Protein AF-A0A9D1A4E7-F1 (afdb_monomer)

Radius of gyration: 14.56 Å; Cα contacts (8 Å, |Δi|>4): 210; chains: 1; bounding box: 35×34×33 Å

InterPro domains:
  IPR016667 Capsular polysaccharide synthesis, CpsB/CapC [PF19567] (1-136)
  IPR016667 Capsular polysaccharide synthesis, CpsB/CapC [PTHR39181] (1-139)

Structure (mmCIF, N/CA/C/O backbone):
data_AF-A0A9D1A4E7-F1
#
_entry.id   AF-A0A9D1A4E7-F1
#
loop_
_atom_site.group_PDB
_atom_site.id
_atom_site.type_symbol
_atom_site.label_atom_id
_atom_site.label_alt_id
_atom_site.label_comp_id
_atom_site.label_asym_id
_atom_site.label_entity_id
_atom_site.label_seq_id
_atom_site.pdbx_PDB_ins_code
_atom_site.Cartn_x
_atom_site.Cartn_y
_atom_site.Cartn_z
_atom_site.occupancy
_atom_site.B_iso_or_equiv
_atom_site.auth_seq_id
_atom_site.auth_comp_id
_atom_site.auth_asym_id
_atom_site.auth_atom_id
_atom_site.pdbx_PDB_model_num
ATOM 1 N N . THR A 1 1 ? -13.934 -7.457 6.529 1.00 87.75 1 THR A N 1
ATOM 2 C CA . THR A 1 1 ? -12.721 -7.412 7.361 1.00 87.75 1 THR A CA 1
ATOM 3 C C . THR A 1 1 ? -11.788 -8.524 6.927 1.00 87.75 1 THR A C 1
ATOM 5 O O . THR A 1 1 ? -12.239 -9.437 6.238 1.00 87.75 1 THR A O 1
ATOM 8 N N . LEU A 1 2 ? -10.498 -8.422 7.231 1.00 92.44 2 LEU A N 1
ATOM 9 C CA . LEU A 1 2 ? -9.505 -9.466 6.969 1.00 92.44 2 LEU A CA 1
ATOM 10 C C . LEU A 1 2 ? -9.430 -10.381 8.192 1.00 92.44 2 LEU A C 1
ATOM 12 O O . LEU A 1 2 ? -9.320 -9.867 9.287 1.00 92.44 2 LEU A O 1
ATOM 16 N N . ALA A 1 3 ? -9.521 -11.703 8.023 1.00 94.31 3 ALA A N 1
ATOM 17 C CA . ALA A 1 3 ? -9.368 -12.667 9.126 1.00 94.31 3 ALA A CA 1
ATOM 18 C C . ALA A 1 3 ? -10.192 -12.346 10.400 1.00 94.31 3 ALA A C 1
ATOM 20 O O . ALA A 1 3 ? -9.717 -12.542 11.506 1.00 94.31 3 ALA A O 1
ATOM 21 N N . GLU A 1 4 ? -11.419 -11.834 10.238 1.00 93.88 4 GLU A N 1
ATOM 22 C CA . GLU A 1 4 ? -12.302 -11.424 11.350 1.00 93.88 4 GLU A CA 1
ATOM 23 C C . GLU A 1 4 ? -11.770 -10.280 12.245 1.00 93.88 4 GLU A C 1
ATOM 25 O O . GLU A 1 4 ? -12.419 -9.943 13.230 1.00 93.88 4 GLU A O 1
ATOM 30 N N . SER A 1 5 ? -10.684 -9.602 11.856 1.00 96.75 5 SER A N 1
ATOM 31 C CA . SER A 1 5 ? -10.092 -8.479 12.596 1.00 96.75 5 SER A CA 1
ATOM 32 C C . SER A 1 5 ? -10.719 -7.117 12.264 1.00 96.75 5 SER A C 1
ATOM 34 O O . SER A 1 5 ? -11.615 -6.988 11.422 1.00 96.75 5 SER A O 1
ATOM 36 N N . SER A 1 6 ? -10.241 -6.055 12.908 1.00 96.62 6 SER A N 1
ATOM 37 C CA . SER A 1 6 ? -10.628 -4.664 12.656 1.00 96.62 6 SER A CA 1
ATOM 38 C C 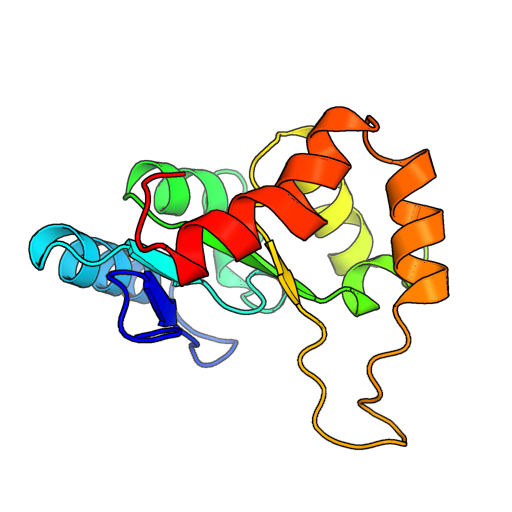. SER A 1 6 ? -10.066 -4.093 11.340 1.00 96.62 6 SER A C 1
ATOM 40 O O . SER A 1 6 ? -10.447 -2.997 10.913 1.00 96.62 6 SER A O 1
ATOM 42 N N . TYR A 1 7 ? -9.224 -4.845 10.628 1.00 98.31 7 TYR A N 1
ATOM 43 C CA . TYR A 1 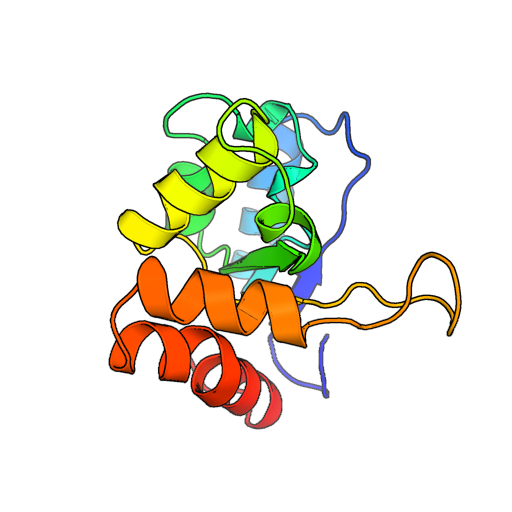7 ? -8.639 -4.435 9.355 1.00 98.31 7 TYR A CA 1
ATOM 44 C C . TYR A 1 7 ? -9.611 -4.636 8.187 1.00 98.31 7 TYR A C 1
ATOM 46 O O . TYR A 1 7 ? -10.218 -5.699 8.006 1.00 98.31 7 TYR A O 1
ATOM 54 N N . VAL A 1 8 ? -9.745 -3.624 7.326 1.00 97.75 8 VAL A N 1
ATOM 55 C CA . VAL A 1 8 ? -10.630 -3.669 6.151 1.00 97.75 8 VAL A CA 1
ATOM 56 C C . VAL A 1 8 ? -9.852 -3.357 4.879 1.00 97.75 8 VAL A C 1
ATOM 58 O O . VAL A 1 8 ? -9.532 -2.200 4.605 1.00 97.75 8 VAL A O 1
ATOM 61 N N . LEU A 1 9 ? -9.607 -4.385 4.060 1.00 97.50 9 LEU A N 1
ATOM 62 C CA . LEU A 1 9 ? -9.066 -4.199 2.714 1.00 97.50 9 LEU A CA 1
ATOM 63 C C . LEU A 1 9 ? -10.076 -3.432 1.855 1.00 97.50 9 LEU A C 1
ATOM 65 O O . LEU A 1 9 ? -11.190 -3.897 1.616 1.00 97.50 9 LEU A O 1
ATOM 69 N N . THR A 1 10 ? -9.679 -2.239 1.430 1.00 97.19 10 THR A N 1
ATOM 70 C CA . THR A 1 10 ? -10.533 -1.269 0.751 1.00 97.19 10 THR A CA 1
ATOM 71 C C . THR A 1 10 ? -9.969 -0.980 -0.631 1.00 97.19 10 THR A C 1
ATOM 73 O O . THR A 1 10 ? -8.886 -0.409 -0.770 1.00 97.19 10 THR A O 1
ATOM 76 N N . GLU A 1 11 ? -10.726 -1.360 -1.655 1.00 95.75 11 GLU A N 1
ATOM 77 C CA . GLU A 1 11 ? -10.411 -1.106 -3.058 1.00 95.75 11 GLU A CA 1
ATOM 78 C C . GLU A 1 11 ? -11.361 -0.054 -3.641 1.00 95.75 11 GLU A C 1
ATOM 80 O O . GLU A 1 11 ? -12.550 -0.007 -3.313 1.00 95.75 11 GLU A O 1
ATOM 85 N N . PHE A 1 12 ? -10.837 0.785 -4.533 1.00 95.06 12 PHE A N 1
ATOM 86 C CA . PHE A 1 12 ? -11.616 1.755 -5.293 1.00 95.06 12 PHE A CA 1
ATOM 87 C C . PHE A 1 12 ? -11.441 1.537 -6.793 1.00 95.06 12 PHE A C 1
ATOM 89 O O . PHE A 1 12 ? -10.486 0.917 -7.256 1.00 95.06 12 PHE A O 1
ATOM 96 N N . TYR A 1 13 ? -12.325 2.143 -7.583 1.00 93.19 13 TYR A N 1
ATOM 97 C CA . TYR A 1 13 ? -12.050 2.320 -9.003 1.00 93.19 13 TYR A CA 1
ATOM 98 C C . TYR A 1 13 ? -10.795 3.190 -9.204 1.00 93.19 13 TYR A C 1
ATOM 100 O O . TYR A 1 13 ? -10.583 4.163 -8.485 1.00 93.19 13 TYR A O 1
ATOM 108 N N . THR A 1 14 ? -9.976 2.888 -10.214 1.00 91.69 14 THR A N 1
ATOM 109 C CA . THR A 1 14 ? -8.664 3.535 -10.431 1.00 91.69 14 THR A CA 1
ATOM 110 C C . THR A 1 14 ? -8.731 5.057 -10.610 1.00 91.69 14 THR A C 1
ATOM 112 O O . THR A 1 14 ? -7.783 5.764 -10.265 1.00 91.69 14 THR A O 1
ATOM 115 N N . GLY A 1 15 ? -9.854 5.568 -11.124 1.00 93.00 15 GLY A N 1
ATOM 116 C CA . GLY A 1 15 ? -10.137 6.996 -11.296 1.00 93.00 15 GLY A CA 1
ATOM 117 C C . GLY A 1 15 ? -10.828 7.677 -10.109 1.00 93.00 15 GLY A C 1
ATOM 118 O O . GLY A 1 15 ? -11.369 8.765 -10.290 1.00 93.00 15 GLY A O 1
ATOM 119 N N . VAL A 1 16 ? -10.867 7.048 -8.930 1.00 96.94 16 VAL A N 1
ATOM 120 C CA . VAL A 1 16 ? -11.471 7.620 -7.715 1.00 96.94 16 VAL A CA 1
ATOM 121 C C . VAL A 1 16 ? -10.861 8.979 -7.364 1.00 96.94 16 VAL A C 1
ATOM 123 O O . VAL A 1 16 ? -9.649 9.196 -7.482 1.00 96.94 16 VAL A O 1
ATOM 126 N N . SER A 1 17 ? -11.694 9.915 -6.910 1.00 97.62 17 SER A N 1
ATOM 127 C CA . SER A 1 17 ? -11.191 11.207 -6.451 1.00 97.62 17 SER A CA 1
ATOM 128 C C . SER A 1 17 ? -10.532 11.089 -5.075 1.00 97.62 17 SER A C 1
ATOM 130 O O . SER A 1 17 ? -10.958 10.312 -4.223 1.00 97.62 17 SER A O 1
ATOM 132 N N . PHE A 1 18 ? -9.527 11.928 -4.810 1.00 98.00 18 PHE A N 1
ATOM 133 C CA . PHE A 1 18 ? -8.862 11.953 -3.502 1.00 98.00 18 PHE A CA 1
ATOM 134 C C . PHE A 1 18 ? -9.855 12.157 -2.343 1.00 98.00 18 PHE A C 1
ATOM 136 O O . PHE A 1 18 ? -9.796 11.465 -1.331 1.00 98.00 18 PHE A O 1
ATOM 143 N N . LYS A 1 19 ? -10.829 13.056 -2.531 1.00 97.94 19 LYS A N 1
ATOM 144 C CA . LYS A 1 19 ? -11.875 13.361 -1.544 1.00 97.94 19 LYS A CA 1
ATOM 145 C C . LYS A 1 19 ? -12.738 12.143 -1.204 1.00 97.94 19 LYS A C 1
ATOM 147 O O . LYS A 1 19 ? -13.242 12.029 -0.089 1.00 97.94 19 LYS A O 1
ATOM 152 N N . GLU A 1 20 ? -12.954 11.244 -2.159 1.00 97.88 20 GLU A N 1
ATOM 153 C CA . GLU A 1 20 ? -13.693 10.008 -1.911 1.00 97.88 20 GLU A CA 1
ATOM 154 C C . GLU A 1 20 ? -12.877 9.017 -1.089 1.00 97.88 20 GLU A C 1
ATOM 156 O O . GLU A 1 20 ? -13.432 8.462 -0.138 1.00 97.88 20 GLU A O 1
ATOM 161 N N . CYS A 1 21 ? -11.582 8.865 -1.388 1.00 97.88 21 CYS A N 1
ATOM 162 C CA . CYS A 1 21 ? -10.662 8.066 -0.577 1.00 97.88 21 CYS A CA 1
ATOM 163 C C . CYS A 1 21 ? -10.601 8.593 0.860 1.00 97.88 21 CYS A C 1
ATOM 165 O O . CYS A 1 21 ? -10.854 7.849 1.803 1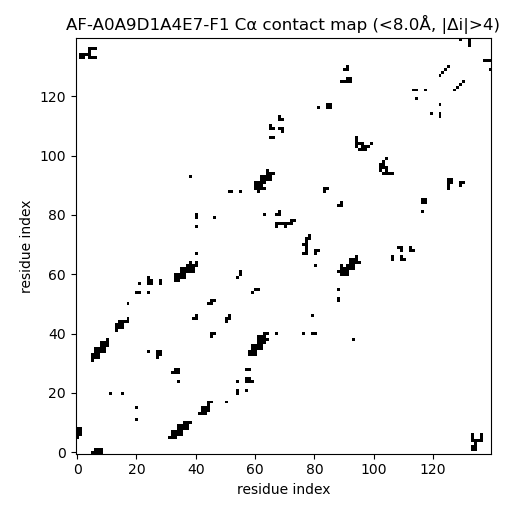.00 97.88 21 CYS A O 1
ATOM 167 N N . GLU A 1 22 ? -10.361 9.894 1.031 1.00 98.19 22 GLU A N 1
ATOM 168 C CA . GLU A 1 22 ? -10.292 10.549 2.342 1.00 98.19 22 GLU A CA 1
ATOM 169 C C . GLU A 1 22 ? -11.595 10.357 3.136 1.00 98.19 22 GLU A C 1
ATOM 171 O O . GLU A 1 22 ? -11.587 9.994 4.315 1.00 98.19 22 GLU A O 1
ATOM 176 N N . ARG A 1 23 ? -12.750 10.542 2.485 1.00 98.19 23 ARG A N 1
ATOM 177 C CA . ARG A 1 23 ? -14.058 10.325 3.114 1.00 98.19 23 ARG A CA 1
ATOM 178 C C . ARG A 1 23 ? -14.254 8.871 3.539 1.00 98.19 23 ARG A C 1
ATOM 180 O O . ARG A 1 23 ? -14.872 8.639 4.576 1.00 98.19 23 ARG A O 1
ATOM 187 N N . ALA A 1 24 ? -13.801 7.910 2.738 1.00 97.88 24 ALA A N 1
ATOM 188 C CA . ALA A 1 24 ? -13.886 6.495 3.079 1.00 97.88 24 ALA A CA 1
ATOM 189 C C . ALA A 1 24 ? -13.007 6.169 4.292 1.00 97.88 24 ALA A C 1
ATOM 191 O O . ALA A 1 24 ? -13.519 5.606 5.257 1.00 97.88 24 ALA A O 1
ATOM 192 N N . VAL A 1 25 ? -11.748 6.621 4.291 1.00 98.31 25 VAL A N 1
ATOM 193 C CA . VAL A 1 25 ? -10.820 6.469 5.424 1.00 98.31 25 VAL A CA 1
ATOM 194 C C . VAL A 1 25 ? -11.446 7.016 6.704 1.00 98.31 25 VAL A C 1
ATOM 196 O O . VAL A 1 25 ? -11.621 6.277 7.667 1.00 98.31 25 VAL A O 1
ATOM 199 N N . ARG A 1 26 ? -11.935 8.263 6.685 1.00 98.12 26 ARG A N 1
ATOM 200 C CA . ARG A 1 26 ? -12.596 8.877 7.850 1.00 98.12 26 ARG A CA 1
ATOM 201 C C . ARG A 1 26 ? -13.785 8.072 8.373 1.00 98.12 26 ARG A C 1
ATOM 203 O O . ARG A 1 26 ? -13.994 8.027 9.582 1.00 98.12 26 ARG A O 1
ATOM 210 N N . LYS A 1 27 ? -14.585 7.470 7.487 1.00 98.19 27 LYS A N 1
ATOM 211 C CA . LYS A 1 27 ? -15.737 6.646 7.884 1.00 98.19 27 LYS A CA 1
ATOM 212 C C . LYS A 1 27 ? -15.300 5.352 8.565 1.00 98.19 27 LYS A C 1
ATOM 214 O O . LYS A 1 27 ? -15.887 5.009 9.586 1.00 98.19 27 LYS A O 1
ATOM 219 N N . PHE A 1 28 ? -14.294 4.666 8.024 1.00 97.75 28 PHE A N 1
ATOM 220 C CA . PHE A 1 28 ? -13.761 3.446 8.631 1.00 97.75 28 PHE A CA 1
ATOM 221 C C . PHE A 1 28 ? -13.143 3.733 9.997 1.00 97.75 28 PHE A C 1
ATOM 223 O O . PHE A 1 28 ? -13.563 3.126 10.981 1.00 97.75 28 PHE A O 1
ATOM 230 N N . THR A 1 29 ? -12.267 4.735 10.086 1.00 97.19 29 THR A N 1
ATOM 231 C CA . THR A 1 29 ? -11.617 5.114 11.347 1.00 97.19 29 THR A CA 1
ATOM 232 C C . THR A 1 29 ? -12.642 5.531 12.412 1.00 97.19 29 THR A C 1
ATOM 234 O O . THR A 1 29 ? -12.556 5.107 13.563 1.00 97.19 29 THR A O 1
ATOM 237 N N . ALA A 1 30 ? -13.678 6.301 12.043 1.00 97.69 30 ALA A N 1
ATOM 238 C CA . ALA A 1 30 ? -14.758 6.680 12.965 1.00 97.69 30 ALA A CA 1
ATOM 239 C C . ALA A 1 30 ? -15.579 5.478 13.465 1.00 97.69 30 ALA A C 1
ATOM 241 O O . ALA A 1 30 ? -16.100 5.508 14.578 1.00 97.69 30 ALA A O 1
ATOM 242 N N . ALA A 1 31 ? -15.673 4.421 12.658 1.00 97.38 31 ALA A N 1
ATOM 243 C CA . ALA A 1 31 ? -16.314 3.160 13.011 1.00 97.38 31 ALA A CA 1
ATOM 244 C C . ALA A 1 31 ? -15.369 2.169 13.721 1.00 97.38 31 ALA A C 1
ATOM 246 O O . ALA A 1 31 ? -15.761 1.026 13.924 1.00 97.38 31 ALA A O 1
ATOM 247 N N . ARG A 1 32 ? -14.160 2.604 14.123 1.00 96.00 32 ARG A N 1
ATOM 248 C CA . ARG A 1 32 ? -13.121 1.779 14.772 1.00 96.00 32 ARG A CA 1
ATOM 249 C C . ARG A 1 32 ? -12.569 0.647 13.896 1.00 96.00 32 ARG A C 1
ATOM 251 O O . ARG A 1 32 ? -12.047 -0.326 14.421 1.00 96.00 32 ARG A O 1
ATOM 258 N N . TYR A 1 33 ? -12.648 0.799 12.576 1.00 97.62 33 TYR A N 1
ATOM 259 C CA . TYR A 1 33 ? -11.942 -0.061 11.627 1.00 97.62 33 TYR A CA 1
ATOM 260 C C . TYR A 1 33 ? -10.639 0.592 11.166 1.00 97.62 33 TYR A C 1
ATOM 262 O O . TYR A 1 33 ? -10.553 1.819 11.075 1.00 97.62 33 TYR A O 1
ATOM 270 N N . GLN A 1 34 ? -9.666 -0.236 10.795 1.00 97.69 34 GLN A N 1
ATOM 271 C CA . GLN A 1 34 ? -8.401 0.179 10.196 1.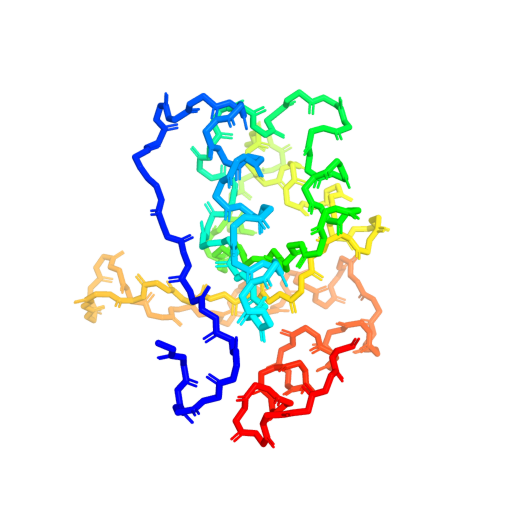00 97.69 34 GLN A CA 1
ATOM 272 C C . GLN A 1 34 ? -8.443 -0.070 8.677 1.00 97.69 34 GLN A C 1
ATOM 274 O O . GLN A 1 34 ? -8.370 -1.218 8.222 1.00 97.69 34 GLN A O 1
ATOM 279 N N . PRO A 1 35 ? -8.634 0.976 7.851 1.00 98.12 35 PRO A N 1
ATOM 280 C CA . PRO A 1 35 ? -8.724 0.809 6.408 1.00 98.12 35 PRO A CA 1
ATOM 281 C C . PRO A 1 35 ? -7.345 0.530 5.799 1.00 98.12 35 PRO A C 1
ATOM 283 O O . PRO A 1 35 ? -6.434 1.348 5.900 1.00 98.12 35 PRO A O 1
ATOM 286 N N . VAL A 1 36 ? -7.221 -0.595 5.093 1.00 98.50 36 VAL A N 1
ATOM 287 C CA . VAL A 1 36 ? -6.048 -0.937 4.279 1.00 98.50 36 VAL A CA 1
ATOM 288 C C . VAL A 1 36 ? -6.357 -0.597 2.826 1.00 98.50 36 VAL A C 1
ATOM 290 O O . VAL A 1 36 ? -7.177 -1.260 2.191 1.00 98.50 36 VAL A O 1
ATOM 293 N N . ILE A 1 37 ? -5.725 0.441 2.285 1.00 98.31 37 ILE A N 1
ATOM 294 C CA . ILE A 1 37 ? -5.923 0.866 0.898 1.00 98.31 37 ILE A CA 1
ATOM 295 C C . ILE A 1 37 ? -5.205 -0.117 -0.024 1.00 98.31 37 ILE A C 1
ATOM 297 O O . ILE A 1 37 ? -3.974 -0.140 -0.082 1.00 98.31 37 ILE A O 1
ATOM 301 N N . ALA A 1 38 ? -5.989 -0.930 -0.731 1.00 97.81 38 ALA A N 1
ATOM 302 C CA . ALA A 1 38 ? -5.484 -1.959 -1.627 1.00 97.81 38 ALA A CA 1
ATOM 303 C C . ALA A 1 38 ? -4.800 -1.335 -2.844 1.00 97.81 38 ALA A C 1
ATOM 305 O O . ALA A 1 38 ? -5.329 -0.372 -3.417 1.00 97.81 38 ALA A O 1
ATOM 306 N N . HIS A 1 39 ? -3.649 -1.904 -3.221 1.00 96.00 39 HIS A N 1
ATOM 307 C CA . HIS A 1 39 ? -2.813 -1.535 -4.369 1.00 96.00 39 HIS A CA 1
ATOM 308 C C . HIS A 1 39 ? -2.845 -0.029 -4.669 1.00 96.00 39 HIS A C 1
ATOM 310 O O . HIS A 1 39 ? -3.238 0.421 -5.756 1.00 96.00 39 HIS A O 1
ATOM 316 N N . ALA A 1 40 ? -2.481 0.760 -3.653 1.00 97.44 40 ALA A N 1
ATOM 317 C CA . ALA A 1 40 ? -2.583 2.216 -3.663 1.00 97.44 40 ALA A CA 1
ATOM 318 C C . ALA A 1 40 ? -1.828 2.854 -4.839 1.00 97.44 40 ALA A C 1
ATOM 320 O O . ALA A 1 40 ? -2.199 3.919 -5.336 1.00 97.44 40 ALA A O 1
ATOM 321 N N . GLU A 1 41 ? -0.805 2.168 -5.351 1.00 96.44 41 GLU A N 1
ATOM 322 C CA . GLU A 1 41 ? -0.034 2.594 -6.503 1.00 96.44 41 GLU A CA 1
ATOM 323 C C . GLU A 1 41 ? -0.848 2.671 -7.803 1.00 96.44 41 GLU A C 1
ATOM 325 O O . GLU A 1 41 ? -0.340 3.216 -8.782 1.00 96.44 41 GLU A O 1
ATOM 330 N N . ARG A 1 42 ? -2.078 2.143 -7.851 1.00 96.00 42 ARG A N 1
ATOM 331 C CA . ARG A 1 42 ? -2.963 2.231 -9.024 1.00 96.00 42 ARG A CA 1
ATOM 332 C C . ARG A 1 42 ? -3.787 3.522 -9.075 1.00 96.00 42 ARG A C 1
ATOM 334 O O . ARG A 1 42 ? -4.327 3.840 -10.135 1.00 96.00 42 ARG A O 1
ATOM 341 N N . TYR A 1 43 ? -3.884 4.277 -7.980 1.00 97.00 43 TYR A N 1
ATOM 342 C CA . TYR A 1 43 ? -4.753 5.454 -7.909 1.00 97.00 43 TYR A CA 1
ATOM 343 C C . TYR A 1 43 ? -4.018 6.723 -8.342 1.00 97.00 43 TYR A C 1
ATOM 345 O O . TYR A 1 43 ? -3.091 7.198 -7.684 1.00 97.00 43 TYR A O 1
ATOM 353 N N . SER A 1 44 ? -4.465 7.320 -9.448 1.00 95.00 44 SER A N 1
ATOM 354 C CA . SER A 1 44 ? -3.863 8.547 -9.988 1.00 95.00 44 SER A CA 1
ATOM 355 C C . SER A 1 44 ? -3.951 9.721 -9.008 1.00 95.00 44 SER A C 1
ATOM 357 O O . SER A 1 44 ? -3.035 10.540 -8.943 1.00 95.00 44 SER A O 1
ATOM 359 N N . CYS A 1 45 ? -5.004 9.77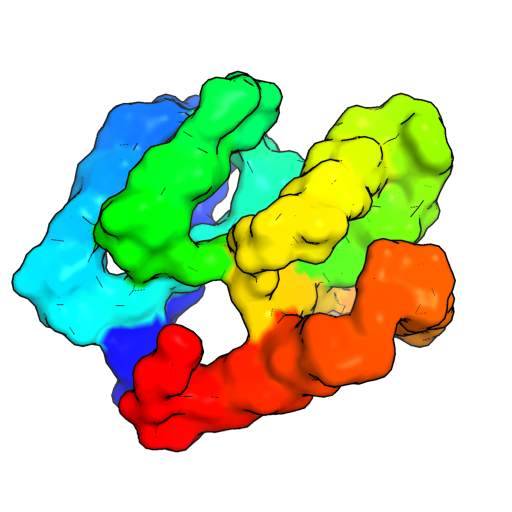1 -8.189 1.00 96.56 45 CYS A N 1
ATOM 360 C CA . CYS A 1 45 ? -5.196 10.805 -7.177 1.00 96.56 45 CYS A CA 1
ATOM 361 C C . CYS A 1 45 ? -4.123 10.790 -6.070 1.00 96.56 45 CYS A C 1
ATOM 363 O O . CYS A 1 45 ? -3.859 11.837 -5.481 1.00 96.56 45 CYS A O 1
ATOM 365 N N . LEU A 1 46 ? -3.452 9.651 -5.847 1.00 97.19 46 LEU A N 1
ATOM 366 C CA . LEU A 1 46 ? -2.363 9.498 -4.872 1.00 97.19 46 LEU A CA 1
ATOM 367 C C . LEU A 1 46 ? -0.977 9.809 -5.453 1.00 97.19 46 LEU A C 1
ATOM 369 O O . LEU A 1 46 ? 0.017 9.816 -4.733 1.00 97.19 46 LEU A O 1
ATOM 373 N N . ARG A 1 47 ? -0.883 10.101 -6.757 1.00 95.50 47 ARG A N 1
ATOM 374 C CA . ARG A 1 47 ? 0.376 10.528 -7.393 1.00 95.50 47 ARG A CA 1
ATOM 375 C C . ARG A 1 47 ? 0.743 11.977 -7.068 1.00 95.50 47 ARG A C 1
ATOM 377 O O . ARG A 1 47 ? 1.880 12.381 -7.306 1.00 95.50 47 ARG A O 1
ATOM 384 N N . ARG A 1 48 ? -0.197 12.772 -6.545 1.00 94.88 48 ARG A N 1
ATOM 385 C CA . ARG A 1 48 ? 0.086 14.118 -6.035 1.00 94.88 48 ARG A CA 1
ATOM 386 C C . ARG A 1 48 ? 0.936 14.005 -4.768 1.00 94.88 48 ARG A C 1
ATOM 388 O O . ARG A 1 48 ? 0.591 13.259 -3.860 1.00 94.88 48 ARG A O 1
ATOM 395 N N . LYS A 1 49 ? 1.997 14.811 -4.676 1.00 94.50 49 LYS A N 1
ATOM 396 C CA . LYS A 1 49 ? 2.834 14.916 -3.471 1.00 94.50 49 LYS A CA 1
ATOM 397 C C . LYS A 1 49 ? 1.979 15.201 -2.223 1.00 94.50 49 LYS A C 1
ATOM 399 O O . LYS A 1 49 ? 1.150 16.116 -2.262 1.00 94.50 49 LYS A O 1
ATOM 404 N N . GLY A 1 50 ? 2.197 14.443 -1.148 1.00 96.75 50 GLY A N 1
ATOM 405 C CA . GLY A 1 50 ? 1.483 14.580 0.124 1.00 96.75 50 GLY A CA 1
ATOM 406 C C . GLY A 1 50 ? 0.140 13.847 0.192 1.00 96.75 50 GLY A C 1
ATOM 407 O O . GLY A 1 50 ? -0.405 13.696 1.277 1.00 96.75 50 GLY A O 1
ATOM 408 N N . ALA A 1 51 ? -0.421 13.392 -0.935 1.00 97.50 51 ALA A N 1
ATOM 409 C CA . ALA A 1 51 ? -1.750 12.783 -0.932 1.00 97.50 51 ALA A CA 1
ATOM 410 C C . ALA A 1 51 ? -1.778 11.435 -0.195 1.00 97.50 51 ALA A C 1
ATOM 412 O O . ALA A 1 51 ? -2.751 11.138 0.491 1.00 97.50 51 ALA A O 1
ATOM 413 N N . LEU A 1 52 ? -0.732 10.615 -0.323 1.00 98.00 52 LEU A N 1
ATOM 414 C CA . LEU A 1 52 ? -0.669 9.337 0.387 1.00 98.00 52 LEU A CA 1
ATOM 415 C C . LEU A 1 52 ? -0.544 9.569 1.899 1.00 98.00 52 LEU A C 1
ATOM 417 O O . LEU A 1 52 ? -1.266 8.964 2.683 1.00 98.00 52 LEU A O 1
ATOM 421 N N . GLU A 1 53 ? 0.319 10.502 2.282 1.00 98.38 53 GLU A N 1
ATOM 422 C CA . GLU A 1 53 ? 0.598 10.906 3.657 1.00 98.38 53 GLU A CA 1
ATOM 423 C C . GLU A 1 53 ? -0.645 11.496 4.332 1.00 98.38 53 GLU A C 1
ATOM 425 O O . GLU A 1 53 ? -0.921 11.193 5.487 1.00 98.38 53 GLU A O 1
ATOM 430 N N . GLU A 1 54 ? -1.453 12.271 3.603 1.00 98.25 54 GLU A N 1
ATOM 431 C CA . GLU A 1 54 ? -2.752 12.755 4.083 1.00 98.25 54 GLU A CA 1
ATOM 432 C C . GLU A 1 54 ? -3.713 11.595 4.421 1.00 98.25 54 GLU A C 1
ATOM 434 O O . GLU A 1 54 ? -4.420 11.667 5.428 1.00 98.25 54 GLU A O 1
ATOM 439 N N . LEU A 1 55 ? -3.728 10.505 3.636 1.00 98.12 55 LEU A N 1
ATOM 440 C CA . LEU A 1 55 ? -4.522 9.316 3.977 1.00 98.12 55 LEU A CA 1
ATOM 441 C C . LEU A 1 55 ? -3.954 8.581 5.193 1.00 98.12 55 LEU A C 1
ATOM 443 O O . LEU A 1 55 ? -4.726 8.181 6.065 1.00 98.12 55 LEU A O 1
ATOM 447 N N . ILE A 1 56 ? -2.628 8.434 5.267 1.00 98.31 56 ILE A N 1
ATOM 448 C CA . ILE A 1 56 ? -1.937 7.792 6.396 1.00 98.31 56 ILE A CA 1
ATOM 449 C C . ILE A 1 56 ? -2.226 8.548 7.695 1.00 98.31 56 ILE A C 1
ATOM 451 O O . ILE A 1 56 ? -2.651 7.946 8.676 1.00 98.31 56 ILE A O 1
ATOM 455 N N . HIS A 1 57 ? -2.123 9.879 7.687 1.00 97.81 57 HIS A N 1
ATOM 456 C CA . HIS A 1 57 ? -2.504 10.724 8.824 1.00 97.81 57 HIS A CA 1
ATOM 457 C C . HIS A 1 57 ? -3.988 10.582 9.205 1.00 97.81 57 HIS A C 1
ATOM 459 O O . HIS A 1 57 ? -4.356 10.799 10.357 1.00 97.81 57 HIS A O 1
ATOM 465 N N . GLY A 1 58 ? -4.848 10.210 8.252 1.00 97.00 58 GLY A N 1
ATOM 466 C CA . GLY A 1 58 ? -6.254 9.873 8.490 1.00 97.00 58 GLY A CA 1
ATOM 467 C C . GLY A 1 58 ? -6.490 8.488 9.113 1.00 97.00 58 GLY A C 1
ATOM 468 O O . GLY A 1 58 ? -7.641 8.148 9.404 1.00 97.00 58 GLY A O 1
ATOM 469 N N . GLY A 1 59 ? -5.433 7.697 9.319 1.00 97.25 59 GLY A N 1
ATOM 470 C CA . GLY A 1 59 ? -5.480 6.335 9.857 1.00 97.25 59 GLY A CA 1
ATOM 471 C C . GLY A 1 59 ? -5.505 5.241 8.789 1.00 97.25 59 GLY A C 1
ATOM 472 O O . GLY A 1 59 ? -5.887 4.114 9.090 1.00 97.25 59 GLY A O 1
ATOM 473 N N . ALA A 1 60 ? -5.161 5.557 7.537 1.00 98.12 60 ALA A N 1
ATOM 474 C CA . ALA A 1 60 ? -5.077 4.556 6.482 1.00 98.12 60 ALA A CA 1
ATOM 475 C C . ALA A 1 60 ? -3.746 3.803 6.504 1.00 98.12 60 ALA A C 1
ATOM 477 O O . ALA A 1 60 ? -2.677 4.401 6.602 1.00 98.12 60 ALA A O 1
ATOM 478 N N . LEU A 1 61 ? -3.822 2.495 6.296 1.00 98.44 61 LEU A N 1
ATOM 479 C CA . LEU A 1 61 ? -2.674 1.638 6.036 1.00 98.44 61 LEU A CA 1
ATOM 480 C C . LEU A 1 61 ? -2.560 1.395 4.535 1.00 98.44 61 LEU A C 1
ATOM 482 O O . LEU A 1 61 ? -3.569 1.308 3.833 1.00 98.44 61 LEU A O 1
ATOM 486 N N . ILE A 1 62 ? -1.338 1.282 4.023 1.00 98.50 62 ILE A N 1
ATOM 487 C CA . ILE A 1 62 ? -1.099 1.256 2.578 1.00 98.50 62 ILE A CA 1
ATOM 488 C C . ILE A 1 62 ? -0.588 -0.114 2.150 1.00 98.50 62 ILE A C 1
ATOM 490 O O . ILE A 1 62 ? 0.472 -0.560 2.589 1.00 98.50 62 ILE A O 1
ATOM 494 N N . GLN A 1 63 ? -1.319 -0.761 1.243 1.00 98.44 63 GLN A N 1
ATOM 495 C CA . GLN A 1 63 ? -0.877 -1.981 0.582 1.00 98.44 63 GLN A CA 1
ATOM 496 C C . GLN A 1 63 ? -0.502 -1.686 -0.873 1.00 98.44 63 GLN A C 1
ATOM 498 O O . GLN A 1 63 ? -1.232 -1.001 -1.590 1.00 98.44 63 GLN A O 1
ATOM 503 N N . VAL A 1 64 ? 0.630 -2.234 -1.319 1.00 97.25 64 VAL A N 1
ATOM 504 C CA . VAL A 1 64 ? 1.073 -2.182 -2.723 1.00 97.25 64 VAL A CA 1
ATOM 505 C C . VAL A 1 64 ? 1.374 -3.572 -3.264 1.00 97.25 64 VAL A C 1
ATOM 507 O O . VAL A 1 64 ? 1.653 -4.501 -2.499 1.00 97.25 64 VAL A O 1
ATOM 510 N N . ASN A 1 65 ? 1.317 -3.758 -4.579 1.00 95.31 65 ASN A N 1
ATOM 511 C CA . ASN A 1 65 ? 1.581 -5.068 -5.161 1.00 95.31 65 ASN A CA 1
ATOM 512 C C . ASN A 1 65 ? 3.079 -5.339 -5.333 1.00 95.31 65 ASN A C 1
ATOM 514 O O . ASN A 1 65 ? 3.851 -4.468 -5.733 1.00 95.31 65 ASN A O 1
ATOM 518 N N . PHE A 1 66 ? 3.495 -6.592 -5.125 1.00 93.69 66 PHE A N 1
ATOM 519 C CA . PHE A 1 66 ? 4.876 -7.021 -5.395 1.00 93.69 66 PHE A CA 1
ATOM 520 C C . PHE A 1 66 ? 5.298 -6.792 -6.852 1.00 93.69 66 PHE A C 1
ATOM 522 O O . PHE A 1 66 ? 6.459 -6.484 -7.119 1.00 93.69 66 PHE A O 1
ATOM 529 N N . GLU A 1 67 ? 4.367 -6.935 -7.798 1.00 90.94 67 GLU A N 1
ATOM 530 C CA . GLU A 1 67 ? 4.626 -6.724 -9.227 1.00 90.94 67 GLU A CA 1
ATOM 531 C C . GLU A 1 67 ? 5.114 -5.299 -9.527 1.00 90.94 67 GLU A C 1
ATOM 533 O O . GLU A 1 67 ? 5.958 -5.105 -10.401 1.00 90.94 67 GLU A O 1
ATOM 538 N N . SER A 1 68 ? 4.683 -4.318 -8.734 1.00 91.88 68 SER A N 1
ATOM 539 C CA . SER A 1 68 ? 5.058 -2.909 -8.877 1.00 91.88 68 SER A CA 1
ATOM 540 C C . SER A 1 68 ? 6.559 -2.658 -8.654 1.00 91.88 68 SER A C 1
ATOM 542 O O . SER A 1 68 ? 7.087 -1.630 -9.074 1.00 91.88 68 SER A O 1
ATOM 544 N N . LEU A 1 69 ? 7.281 -3.621 -8.065 1.00 90.69 69 LEU A N 1
ATOM 545 C CA . LEU A 1 69 ? 8.742 -3.600 -7.914 1.00 90.69 69 LEU A CA 1
ATOM 546 C C . LEU A 1 69 ? 9.507 -4.279 -9.058 1.00 90.69 69 LEU A C 1
ATOM 548 O O . LEU A 1 69 ? 10.736 -4.229 -9.081 1.00 90.69 69 LEU A O 1
ATOM 552 N N . LEU A 1 70 ? 8.810 -4.928 -9.993 1.00 88.50 70 LEU A N 1
ATOM 553 C CA . LEU A 1 70 ? 9.419 -5.624 -11.131 1.00 88.50 70 LEU A CA 1
ATOM 554 C C . LEU A 1 70 ? 9.595 -4.721 -12.362 1.00 88.50 70 LEU A C 1
ATOM 556 O O . LEU A 1 70 ? 10.217 -5.140 -13.340 1.00 88.50 70 LEU A O 1
ATOM 560 N N . GLY A 1 71 ? 9.059 -3.499 -12.313 1.00 83.75 71 GLY A N 1
ATOM 561 C CA . GLY A 1 71 ? 9.207 -2.487 -13.354 1.00 83.75 71 GLY A CA 1
ATOM 562 C C . GLY A 1 71 ? 10.641 -1.963 -13.497 1.00 83.75 71 GLY A C 1
ATOM 563 O O . GLY A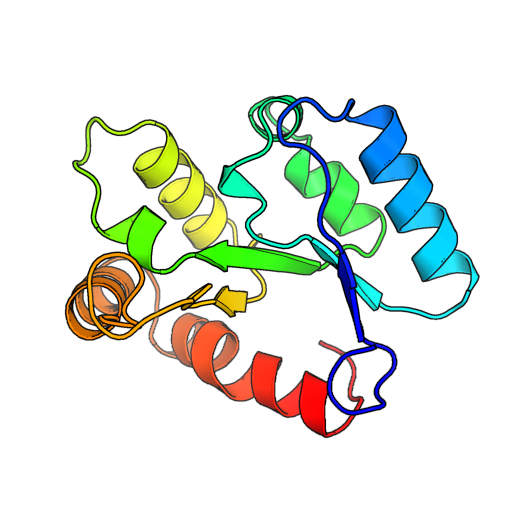 1 71 ? 11.510 -2.161 -12.647 1.00 83.75 71 GLY A O 1
ATOM 564 N N . SER A 1 72 ? 10.899 -1.267 -14.606 1.00 88.12 72 SER A N 1
ATOM 565 C CA . SER A 1 72 ? 12.197 -0.622 -14.836 1.00 88.12 72 SER A CA 1
ATOM 566 C C . SER A 1 72 ? 12.374 0.625 -13.962 1.00 88.12 72 SER A C 1
ATOM 568 O O . SER A 1 72 ? 11.406 1.232 -13.513 1.00 88.12 72 SER A O 1
ATOM 570 N N . VAL A 1 73 ? 13.611 1.112 -13.821 1.00 86.19 73 VAL A N 1
ATOM 571 C CA . VAL A 1 73 ? 13.883 2.397 -13.145 1.00 86.19 73 VAL A CA 1
ATOM 572 C C . VAL A 1 73 ? 13.239 3.607 -13.831 1.00 86.19 73 VAL A C 1
ATOM 574 O O . VAL A 1 73 ? 13.262 4.693 -13.256 1.00 86.19 73 VAL A O 1
ATOM 577 N N . PHE A 1 74 ? 12.699 3.446 -15.045 1.00 91.62 74 PHE A N 1
ATOM 578 C CA . PHE A 1 74 ? 11.947 4.467 -15.776 1.00 91.62 74 PHE A CA 1
ATOM 579 C C . PHE A 1 74 ? 10.434 4.388 -15.565 1.00 91.62 74 PHE A C 1
ATOM 581 O O . PHE A 1 74 ? 9.736 5.345 -15.898 1.00 91.62 74 PHE A O 1
ATOM 588 N N . ASP A 1 75 ? 9.943 3.302 -14.968 1.00 94.56 75 ASP A N 1
ATOM 589 C CA . ASP A 1 75 ? 8.533 3.102 -14.665 1.00 94.56 75 ASP A CA 1
ATOM 590 C C . ASP A 1 75 ? 8.086 4.058 -13.534 1.00 94.56 75 ASP A C 1
ATOM 592 O O . ASP A 1 75 ? 8.663 4.040 -12.437 1.00 94.56 75 ASP A O 1
ATOM 596 N N . PRO A 1 76 ? 7.076 4.919 -13.771 1.00 94.50 76 PRO A N 1
ATOM 597 C CA . PRO A 1 76 ? 6.546 5.821 -12.751 1.00 94.50 76 PRO A CA 1
ATOM 598 C C . PRO A 1 76 ? 6.027 5.099 -11.503 1.00 94.50 76 PRO A C 1
ATOM 600 O O . PRO A 1 76 ? 6.202 5.605 -10.396 1.00 94.50 76 PRO A O 1
ATOM 603 N N . THR A 1 77 ? 5.419 3.923 -11.664 1.00 95.75 77 THR A N 1
ATOM 604 C CA . THR A 1 77 ? 4.885 3.115 -10.563 1.00 95.75 77 THR A CA 1
ATOM 605 C C . THR A 1 77 ? 6.019 2.559 -9.714 1.00 95.75 77 THR A C 1
ATOM 607 O O . THR A 1 77 ? 5.996 2.723 -8.496 1.00 95.75 77 THR A O 1
ATOM 610 N N . TYR A 1 78 ? 7.062 2.010 -10.348 1.00 95.19 78 TYR A N 1
ATOM 611 C CA . TYR A 1 78 ? 8.262 1.552 -9.641 1.00 95.19 78 TYR A CA 1
ATOM 612 C C . TYR A 1 78 ? 8.889 2.678 -8.812 1.00 95.19 78 TYR A C 1
ATOM 614 O O . TYR A 1 78 ? 9.207 2.493 -7.638 1.00 95.19 78 TYR A O 1
ATOM 622 N N . ARG A 1 79 ? 9.055 3.869 -9.404 1.00 95.69 79 ARG A N 1
ATOM 623 C CA . ARG A 1 79 ? 9.632 5.026 -8.702 1.00 95.69 79 ARG A CA 1
ATOM 624 C C . ARG A 1 79 ? 8.771 5.483 -7.533 1.00 95.69 79 ARG A C 1
ATOM 626 O O . ARG A 1 79 ? 9.327 5.815 -6.492 1.00 95.69 79 ARG A O 1
ATOM 633 N N . TRP A 1 80 ? 7.451 5.493 -7.705 1.00 97.25 80 TRP A N 1
ATOM 634 C CA . TRP A 1 80 ? 6.507 5.882 -6.660 1.00 97.25 80 TRP A CA 1
ATOM 635 C C . TRP A 1 80 ? 6.551 4.905 -5.481 1.00 97.25 80 TRP A C 1
ATOM 637 O O . TRP A 1 80 ? 6.757 5.333 -4.349 1.00 97.25 80 TRP A O 1
ATOM 647 N N . VAL A 1 81 ? 6.483 3.593 -5.748 1.00 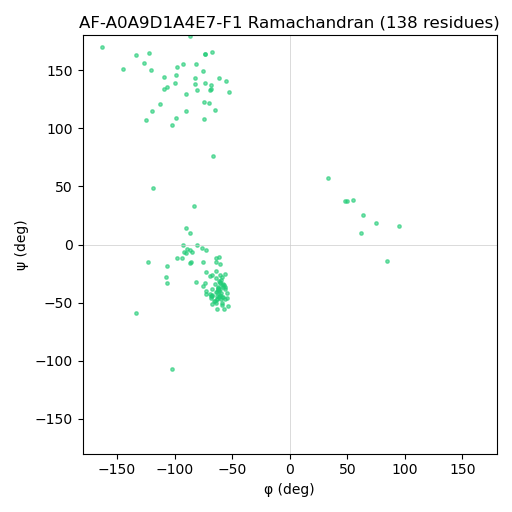96.81 81 VAL A N 1
ATOM 648 C CA . VAL A 1 81 ? 6.586 2.559 -4.703 1.00 96.81 81 VAL A CA 1
ATOM 649 C C . VAL A 1 81 ? 7.944 2.631 -4.009 1.00 96.81 81 VAL A C 1
ATOM 651 O O . VAL A 1 81 ? 8.011 2.626 -2.787 1.00 96.81 81 VAL A O 1
ATOM 654 N N . LYS A 1 82 ? 9.037 2.761 -4.768 1.00 95.75 82 LYS A N 1
ATOM 655 C CA . LYS A 1 82 ? 10.386 2.897 -4.204 1.00 95.75 82 LYS A CA 1
ATOM 656 C C . LYS A 1 82 ? 10.551 4.154 -3.344 1.00 95.75 82 LYS A C 1
ATOM 658 O O . LYS A 1 82 ? 11.292 4.106 -2.366 1.00 95.75 82 LYS A O 1
ATOM 663 N N . GLY A 1 83 ? 9.930 5.270 -3.726 1.00 95.81 83 GLY A N 1
ATOM 664 C CA . GLY A 1 83 ? 9.947 6.513 -2.954 1.00 95.81 83 GLY A CA 1
ATOM 665 C C . GLY A 1 83 ? 9.267 6.327 -1.604 1.00 95.81 83 GLY A C 1
ATOM 666 O O . GLY A 1 83 ? 9.913 6.477 -0.574 1.00 95.81 83 GLY A O 1
ATOM 667 N N . HIS A 1 84 ? 8.016 5.874 -1.618 1.00 97.31 84 HIS A N 1
ATOM 668 C CA . HIS A 1 84 ? 7.238 5.685 -0.396 1.00 97.31 84 HIS A CA 1
ATOM 669 C C . HIS A 1 84 ? 7.726 4.535 0.487 1.00 97.31 84 HIS A C 1
ATOM 671 O O . HIS A 1 84 ? 7.594 4.617 1.703 1.00 97.31 84 HIS A O 1
ATOM 677 N N . LEU A 1 85 ? 8.361 3.509 -0.092 1.00 96.06 85 LEU A N 1
ATOM 678 C CA . LEU A 1 85 ? 9.077 2.492 0.679 1.00 96.06 85 LEU A CA 1
ATOM 679 C C . LEU A 1 85 ? 10.185 3.126 1.531 1.00 96.06 85 LEU A C 1
ATOM 681 O O . LEU A 1 85 ? 10.311 2.810 2.703 1.00 96.06 85 LEU A O 1
ATOM 685 N N . ARG A 1 86 ? 10.969 4.046 0.956 1.00 94.25 86 ARG A N 1
ATOM 686 C CA . ARG A 1 86 ? 12.065 4.732 1.665 1.00 94.25 86 ARG A CA 1
ATOM 687 C C . ARG A 1 86 ? 11.585 5.761 2.681 1.00 94.25 86 ARG A C 1
ATOM 689 O O . ARG A 1 86 ? 12.337 6.114 3.579 1.00 94.25 86 ARG A O 1
ATOM 696 N N . GLU A 1 87 ? 10.379 6.276 2.489 1.00 95.12 87 GLU A N 1
ATOM 697 C CA . GLU A 1 87 ? 9.735 7.220 3.404 1.00 95.12 87 GLU A CA 1
ATOM 698 C C . GLU A 1 87 ? 8.999 6.508 4.552 1.00 95.12 87 GLU A C 1
ATOM 700 O O . GLU A 1 87 ? 8.535 7.186 5.460 1.00 95.12 87 GLU A O 1
ATOM 705 N N . GLY A 1 88 ? 8.905 5.169 4.538 1.00 95.44 88 GLY A N 1
ATOM 706 C CA . GLY A 1 88 ? 8.192 4.397 5.565 1.00 95.44 88 GLY A CA 1
ATOM 707 C C . GLY A 1 88 ? 6.665 4.461 5.447 1.00 95.44 88 GLY A C 1
ATOM 708 O O . GLY A 1 88 ? 5.957 4.160 6.397 1.00 95.44 88 GLY A O 1
ATOM 709 N N . ASN A 1 89 ? 6.137 4.850 4.283 1.00 97.25 89 ASN A N 1
ATOM 710 C CA . ASN A 1 89 ? 4.701 5.081 4.078 1.00 97.25 89 ASN A CA 1
ATOM 711 C C . ASN A 1 89 ? 3.912 3.812 3.703 1.00 97.25 89 ASN A C 1
ATOM 713 O O . ASN A 1 89 ? 2.699 3.874 3.503 1.00 97.25 89 ASN A O 1
ATOM 717 N N . LEU A 1 90 ? 4.586 2.679 3.506 1.00 97.75 90 LEU A N 1
ATOM 718 C CA . LEU A 1 90 ? 3.956 1.425 3.092 1.00 97.75 90 LEU A CA 1
ATOM 719 C C . LEU A 1 90 ? 3.770 0.526 4.313 1.00 97.75 90 LEU A C 1
ATOM 721 O O . LEU A 1 90 ? 4.669 0.431 5.136 1.00 97.75 90 LEU A O 1
ATOM 725 N N . SER A 1 91 ? 2.631 -0.154 4.403 1.00 97.81 91 SER A N 1
ATOM 726 C CA . SER A 1 91 ? 2.322 -1.068 5.511 1.00 97.81 91 SER A CA 1
ATOM 727 C C . SER A 1 91 ? 2.410 -2.531 5.080 1.00 97.81 91 SER A C 1
ATOM 729 O O . SER A 1 91 ? 2.807 -3.383 5.870 1.00 97.81 91 SER A O 1
ATOM 731 N N . PHE A 1 92 ? 2.060 -2.829 3.821 1.00 97.44 92 PHE A N 1
ATOM 732 C CA . PHE A 1 92 ? 1.972 -4.200 3.319 1.00 97.44 92 PHE A CA 1
ATOM 733 C C . PHE A 1 92 ? 2.403 -4.333 1.858 1.00 97.44 92 PHE A C 1
ATOM 735 O O . PHE A 1 92 ? 2.159 -3.452 1.026 1.00 97.44 92 PHE A O 1
ATOM 742 N N . PHE A 1 93 ? 2.919 -5.515 1.517 1.00 96.19 93 PHE A N 1
ATOM 743 C CA . PHE A 1 93 ? 2.991 -5.990 0.138 1.00 96.19 93 PHE A CA 1
ATOM 744 C C . PHE A 1 93 ? 2.007 -7.137 -0.107 1.00 96.19 93 PHE A C 1
ATOM 746 O O . PHE A 1 93 ? 1.934 -8.095 0.658 1.00 96.19 93 PHE A O 1
ATOM 753 N N . GLY A 1 94 ? 1.267 -7.054 -1.211 1.00 93.62 94 GLY A N 1
ATOM 754 C CA . GLY A 1 94 ? 0.275 -8.047 -1.624 1.00 93.62 94 GLY A CA 1
ATOM 755 C C . GLY A 1 94 ? 0.605 -8.650 -2.985 1.00 93.62 94 GLY A C 1
ATOM 756 O O . GLY A 1 94 ? 1.237 -8.019 -3.834 1.00 93.62 94 GLY A O 1
ATOM 757 N N . THR A 1 95 ? 0.206 -9.901 -3.211 1.00 89.00 95 THR A N 1
ATOM 758 C CA . THR A 1 95 ? 0.375 -10.538 -4.529 1.00 89.00 95 THR A CA 1
ATOM 759 C C . THR A 1 95 ? -0.721 -10.136 -5.502 1.00 89.00 95 THR A C 1
ATOM 761 O O . THR A 1 95 ? -0.462 -10.089 -6.701 1.00 89.00 95 THR A O 1
ATOM 764 N N . ASP A 1 96 ? -1.932 -9.888 -4.989 1.00 85.62 96 ASP A N 1
ATOM 765 C CA . ASP A 1 96 ? -3.132 -9.664 -5.798 1.00 85.62 96 ASP A CA 1
ATOM 766 C C . ASP A 1 96 ? -3.293 -10.781 -6.864 1.00 85.62 96 ASP A C 1
ATOM 768 O O . ASP A 1 96 ? -3.644 -10.561 -8.029 1.00 85.62 96 ASP A O 1
ATOM 772 N N . MET A 1 97 ? -2.949 -12.016 -6.466 1.00 84.44 97 MET A N 1
ATOM 773 C CA . MET A 1 97 ? -2.946 -13.201 -7.322 1.00 84.44 97 MET A CA 1
ATOM 774 C C . MET A 1 97 ? -4.379 -13.590 -7.693 1.00 84.44 97 MET A C 1
ATOM 776 O O . MET A 1 97 ? -5.238 -13.693 -6.827 1.00 84.44 97 MET A O 1
ATOM 780 N N . HIS A 1 98 ? -4.626 -13.856 -8.976 1.00 76.94 98 HIS A N 1
ATOM 781 C CA . HIS A 1 98 ? -5.934 -14.323 -9.467 1.00 76.94 98 HIS A CA 1
ATOM 782 C C . HIS A 1 98 ? -5.847 -15.657 -10.224 1.00 76.94 98 HIS A C 1
ATOM 784 O O . HIS A 1 98 ? -6.870 -16.280 -10.492 1.00 76.94 98 HIS A O 1
ATOM 790 N N . ASN A 1 99 ? -4.645 -16.096 -10.622 1.00 78.38 99 ASN A N 1
ATOM 791 C CA . ASN A 1 99 ? -4.427 -17.360 -11.329 1.00 78.38 99 ASN A CA 1
ATOM 792 C C . ASN A 1 99 ? -2.947 -17.777 -11.288 1.00 78.38 99 ASN A C 1
ATOM 794 O O . ASN A 1 99 ? -2.076 -16.994 -10.937 1.00 78.38 99 ASN A O 1
ATOM 798 N N . ILE A 1 100 ? -2.641 -19.000 -11.718 1.00 74.69 100 ILE A N 1
ATOM 799 C CA . ILE A 1 100 ? -1.262 -19.519 -11.804 1.00 74.69 100 ILE A CA 1
ATOM 800 C C . ILE A 1 100 ? -0.486 -19.060 -13.057 1.00 74.69 100 ILE A C 1
ATOM 802 O O . ILE A 1 100 ? 0.681 -19.413 -13.222 1.00 74.69 100 ILE A O 1
ATOM 806 N N . GLY A 1 101 ? -1.112 -18.271 -13.936 1.00 75.56 101 GLY A N 1
ATOM 807 C CA . GLY A 1 101 ? -0.518 -17.752 -15.169 1.00 75.56 101 GLY A CA 1
ATOM 808 C C . GLY A 1 101 ? -0.105 -16.285 -15.037 1.00 75.56 101 GLY A C 1
ATOM 809 O O . GLY A 1 101 ? 0.890 -15.959 -14.382 1.00 75.56 101 GLY A O 1
ATOM 810 N N . ASN A 1 102 ? -0.877 -15.406 -15.681 1.00 64.94 102 ASN A N 1
ATOM 811 C CA . ASN A 1 102 ? -0.586 -13.976 -15.821 1.00 64.94 102 ASN A CA 1
ATOM 812 C C . ASN A 1 102 ? -0.662 -13.189 -14.507 1.00 64.94 102 ASN A C 1
ATOM 814 O O . ASN A 1 102 ? 0.016 -12.181 -14.380 1.00 64.94 102 ASN A O 1
ATOM 818 N N . ARG A 1 103 ? -1.449 -13.643 -13.525 1.00 69.38 103 ARG A N 1
ATOM 819 C CA . ARG A 1 103 ? -1.542 -13.027 -12.189 1.00 69.38 103 ARG A CA 1
ATOM 820 C C . ARG A 1 103 ? -1.105 -14.011 -11.115 1.00 69.38 103 ARG A C 1
ATOM 822 O O . ARG A 1 103 ? -1.841 -14.229 -10.159 1.00 69.38 103 ARG A O 1
ATOM 829 N N . SER A 1 104 ? 0.047 -14.645 -11.340 1.00 74.44 104 SER A N 1
ATOM 830 C CA . SER A 1 104 ? 0.676 -15.603 -10.424 1.00 74.44 104 SER A CA 1
ATOM 831 C C . SER A 1 104 ? 1.461 -14.889 -9.321 1.00 74.44 104 SER A C 1
ATOM 833 O O . SER A 1 104 ? 1.929 -13.769 -9.523 1.00 74.44 104 SER A O 1
ATOM 835 N N . PRO A 1 105 ? 1.672 -15.521 -8.155 1.00 70.94 105 PRO A N 1
ATOM 836 C CA . PRO A 1 105 ? 2.200 -14.857 -6.971 1.00 70.94 105 PRO A CA 1
ATOM 837 C C . PRO A 1 105 ? 3.728 -14.774 -7.032 1.00 70.94 105 PRO A C 1
ATOM 839 O O . PRO A 1 105 ? 4.382 -14.954 -6.018 1.00 70.94 105 PRO A O 1
ATOM 842 N N . LYS A 1 106 ? 4.343 -14.628 -8.212 1.00 71.25 106 LYS A N 1
ATOM 843 C CA . LYS A 1 106 ? 5.797 -14.760 -8.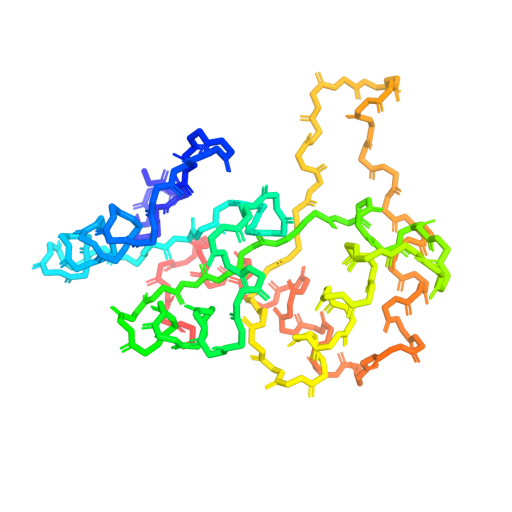415 1.00 71.25 106 LYS A CA 1
ATOM 844 C C . LYS A 1 106 ? 6.575 -13.638 -7.704 1.00 71.25 106 LYS A C 1
ATOM 846 O O . LYS A 1 106 ? 7.099 -12.729 -8.340 1.00 71.25 106 LYS A O 1
ATOM 851 N N . ILE A 1 107 ? 6.714 -13.745 -6.383 1.00 85.38 107 ILE A N 1
ATOM 852 C CA . ILE A 1 107 ? 7.289 -12.718 -5.507 1.00 85.38 107 ILE A CA 1
ATOM 853 C C . ILE A 1 107 ? 8.808 -12.799 -5.390 1.00 85.38 107 ILE A C 1
ATOM 855 O O . ILE A 1 107 ? 9.435 -11.828 -4.988 1.00 85.38 107 ILE A O 1
ATOM 859 N N . GLY A 1 108 ? 9.440 -13.913 -5.775 1.00 86.88 108 GLY A N 1
ATOM 860 C CA . GLY A 1 108 ? 10.873 -14.128 -5.528 1.00 86.88 108 GLY A CA 1
ATOM 861 C C . GLY A 1 108 ? 11.786 -13.043 -6.117 1.00 86.88 108 GLY A C 1
ATOM 862 O O . GLY A 1 108 ? 12.789 -12.683 -5.505 1.00 86.88 108 GLY A O 1
ATOM 863 N N . LYS A 1 109 ? 11.439 -12.477 -7.282 1.00 87.06 109 LYS A N 1
ATOM 864 C CA . LYS A 1 109 ? 12.176 -11.338 -7.859 1.00 87.06 109 LYS A CA 1
ATOM 865 C C . LYS A 1 109 ? 11.913 -10.034 -7.097 1.00 87.06 109 LYS A C 1
ATOM 867 O O . LYS A 1 109 ? 12.855 -9.285 -6.865 1.00 87.06 109 LYS A O 1
ATOM 872 N N . ALA A 1 110 ? 10.670 -9.795 -6.681 1.00 89.69 110 ALA A N 1
ATOM 873 C CA . ALA A 1 110 ? 10.285 -8.599 -5.938 1.00 89.69 110 ALA A CA 1
ATOM 874 C C . ALA A 1 110 ? 10.917 -8.585 -4.539 1.00 89.69 110 ALA A C 1
ATOM 876 O O . ALA A 1 110 ? 11.506 -7.584 -4.152 1.00 89.69 110 ALA A O 1
ATOM 877 N N . VAL A 1 111 ? 10.921 -9.720 -3.832 1.00 90.00 111 VAL A N 1
ATOM 878 C CA . VAL A 1 111 ? 11.600 -9.873 -2.534 1.00 90.00 111 VAL A CA 1
ATOM 879 C C . VAL A 1 111 ? 13.109 -9.654 -2.666 1.00 90.00 111 VAL A C 1
ATOM 881 O O . VAL A 1 111 ? 13.711 -8.981 -1.837 1.00 90.00 111 VAL A O 1
ATOM 884 N N . LYS A 1 112 ? 13.749 -10.152 -3.735 1.00 90.88 112 LYS A N 1
ATOM 885 C CA . LYS A 1 112 ? 15.163 -9.831 -3.998 1.00 90.88 112 LYS A CA 1
ATOM 886 C C . LYS A 1 112 ? 15.377 -8.330 -4.194 1.00 90.88 112 LYS A C 1
ATOM 888 O O . LYS A 1 112 ? 16.325 -7.792 -3.639 1.00 90.88 112 LYS A O 1
ATOM 893 N N . ALA A 1 113 ? 14.503 -7.661 -4.948 1.00 89.62 113 ALA A N 1
ATOM 894 C CA . ALA A 1 113 ? 14.579 -6.214 -5.129 1.00 89.62 113 ALA A CA 1
ATOM 895 C C . ALA A 1 113 ? 14.412 -5.468 -3.795 1.00 89.62 113 ALA A C 1
ATOM 897 O O . ALA A 1 113 ? 15.206 -4.582 -3.496 1.00 89.62 113 ALA A O 1
ATOM 898 N N . LEU A 1 114 ? 13.447 -5.876 -2.968 1.00 91.88 114 LEU A N 1
ATOM 899 C CA . LEU A 1 114 ? 13.196 -5.328 -1.634 1.00 91.88 114 LEU A CA 1
ATOM 900 C C . LEU A 1 114 ? 14.442 -5.355 -0.739 1.00 91.88 114 LEU A C 1
ATOM 902 O O . LEU A 1 114 ? 14.797 -4.325 -0.174 1.00 91.88 114 LEU A O 1
ATOM 906 N N . ARG A 1 115 ? 15.175 -6.477 -0.707 1.00 91.19 115 ARG A N 1
ATOM 907 C CA . ARG A 1 115 ? 16.432 -6.622 0.063 1.00 91.19 115 ARG A CA 1
ATOM 908 C C . ARG A 1 115 ? 17.544 -5.652 -0.348 1.00 91.19 115 ARG A C 1
ATOM 910 O O . ARG A 1 115 ? 18.505 -5.487 0.393 1.00 91.19 115 ARG A O 1
ATOM 917 N N . HIS A 1 116 ? 17.446 -5.036 -1.525 1.00 91.19 116 HIS A N 1
ATOM 918 C CA . HIS A 1 116 ? 18.372 -3.993 -1.977 1.00 91.19 116 HIS A CA 1
ATOM 919 C C . HIS A 1 116 ? 17.842 -2.569 -1.751 1.00 91.19 116 HIS A C 1
ATOM 921 O O . HIS A 1 116 ? 18.581 -1.605 -1.957 1.00 91.19 116 HIS A O 1
ATOM 927 N N . LEU A 1 117 ? 16.561 -2.417 -1.410 1.00 90.38 117 LEU A N 1
ATOM 928 C CA . LEU A 1 117 ? 15.868 -1.130 -1.333 1.00 90.38 117 LEU A CA 1
ATOM 929 C C . LEU A 1 117 ? 15.574 -0.675 0.099 1.00 90.38 117 LEU A C 1
ATOM 931 O O . LEU A 1 117 ? 15.504 0.536 0.304 1.00 90.38 117 LEU A O 1
ATOM 935 N N . ALA A 1 118 ? 15.420 -1.618 1.027 1.00 91.62 118 ALA A N 1
ATOM 936 C CA . ALA A 1 118 ? 15.047 -1.402 2.423 1.00 91.62 118 ALA A CA 1
ATOM 937 C C . ALA A 1 118 ? 15.950 -2.218 3.363 1.00 91.62 118 ALA A C 1
ATOM 939 O O . ALA A 1 118 ? 16.646 -3.143 2.922 1.00 91.62 118 ALA A O 1
ATOM 940 N N . LYS A 1 119 ? 15.958 -1.854 4.648 1.00 92.75 119 LYS A N 1
ATOM 941 C CA . LYS A 1 119 ? 16.686 -2.596 5.690 1.00 92.75 119 LYS A CA 1
ATOM 942 C C . LYS A 1 119 ? 15.977 -3.908 6.024 1.00 92.75 119 LYS A C 1
ATOM 944 O O . LYS A 1 119 ? 14.824 -4.099 5.658 1.00 92.75 119 LYS A O 1
ATOM 949 N N . LEU A 1 120 ? 16.670 -4.830 6.693 1.00 90.56 120 LEU A N 1
ATOM 950 C CA . LEU A 1 120 ? 16.092 -6.138 7.005 1.00 90.56 120 LEU A CA 1
ATOM 951 C C . LEU A 1 120 ? 14.883 -6.007 7.938 1.00 90.56 120 LEU A C 1
ATOM 953 O O . LEU A 1 120 ? 13.874 -6.651 7.689 1.00 90.56 120 LEU A O 1
ATOM 957 N N . GLU A 1 121 ? 14.977 -5.127 8.930 1.00 91.94 121 GLU A N 1
ATOM 958 C CA . GLU A 1 121 ? 13.942 -4.890 9.937 1.00 91.94 121 GLU A CA 1
ATOM 959 C C . GLU A 1 121 ? 12.656 -4.350 9.285 1.00 91.94 121 GLU A C 1
ATOM 961 O O . GLU A 1 121 ? 11.580 -4.905 9.470 1.00 91.94 121 GLU A O 1
ATOM 966 N N . GLU A 1 122 ? 12.782 -3.356 8.395 1.00 91.62 122 GLU A N 1
ATOM 967 C CA . GLU A 1 122 ? 11.656 -2.814 7.611 1.00 91.62 122 GLU A CA 1
ATOM 968 C C . GLU A 1 122 ? 10.987 -3.900 6.746 1.00 91.62 122 GLU A C 1
ATOM 970 O O . GLU A 1 122 ? 9.779 -3.886 6.518 1.00 91.62 122 GLU A O 1
ATOM 975 N N . LEU A 1 123 ? 11.766 -4.858 6.229 1.00 92.38 123 LEU A N 1
ATOM 976 C CA . LEU A 1 123 ? 11.224 -5.963 5.438 1.00 92.38 123 LEU A CA 1
ATOM 977 C C . LEU A 1 123 ? 10.524 -7.014 6.292 1.00 92.38 123 LEU A C 1
ATOM 979 O O . LEU A 1 123 ? 9.543 -7.589 5.824 1.00 92.38 123 LEU A O 1
ATOM 983 N N . GLU A 1 124 ? 11.017 -7.281 7.498 1.00 94.19 124 GLU A N 1
ATOM 984 C CA . GLU A 1 124 ? 10.349 -8.164 8.455 1.00 94.19 124 GLU A CA 1
ATOM 985 C C . GLU A 1 124 ? 8.996 -7.577 8.862 1.00 94.19 124 GLU A C 1
ATOM 987 O O . GLU A 1 124 ? 7.987 -8.281 8.770 1.00 94.19 124 GLU A O 1
ATOM 992 N N . GLU A 1 125 ? 8.937 -6.274 9.148 1.00 95.31 125 GLU A N 1
ATOM 993 C CA . GLU A 1 125 ? 7.683 -5.561 9.410 1.00 95.31 125 GLU A CA 1
ATOM 994 C C . GLU A 1 125 ? 6.700 -5.690 8.235 1.00 95.31 125 GLU A C 1
ATOM 996 O O . GLU A 1 125 ? 5.592 -6.205 8.386 1.00 95.31 125 GLU A O 1
ATOM 1001 N N . LEU A 1 126 ? 7.120 -5.302 7.026 1.00 95.12 126 LEU A N 1
ATOM 1002 C CA . LEU A 1 126 ? 6.259 -5.260 5.835 1.00 95.12 126 LEU A CA 1
ATOM 1003 C C . LEU A 1 126 ? 5.751 -6.630 5.363 1.00 95.12 126 LEU A C 1
ATOM 1005 O O . LEU A 1 126 ? 4.678 -6.716 4.755 1.00 95.12 126 LEU A O 1
ATOM 1009 N N . LEU A 1 127 ? 6.560 -7.681 5.529 1.00 94.31 127 LEU A N 1
ATOM 1010 C CA . LEU A 1 127 ? 6.318 -8.994 4.923 1.00 94.31 127 LEU A C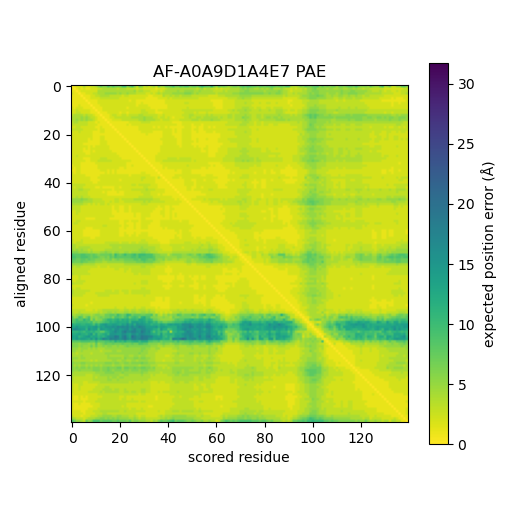A 1
ATOM 1011 C C . LEU A 1 127 ? 5.852 -10.051 5.922 1.00 94.31 127 LEU A C 1
ATOM 1013 O O . LEU A 1 127 ? 5.317 -11.072 5.484 1.00 94.31 127 LEU A O 1
ATOM 1017 N N . TRP A 1 128 ? 6.069 -9.836 7.221 1.00 94.44 128 TRP A N 1
ATOM 1018 C CA . TRP A 1 128 ? 5.785 -10.830 8.248 1.00 94.44 128 TRP A CA 1
ATOM 1019 C C . TRP A 1 128 ? 5.036 -10.252 9.445 1.00 94.44 128 TRP A C 1
ATOM 1021 O O . TRP A 1 128 ? 3.919 -10.694 9.706 1.00 94.44 128 TRP A O 1
ATOM 1031 N N . GLU A 1 129 ? 5.596 -9.258 10.140 1.00 97.25 129 GLU A N 1
ATOM 1032 C CA . GLU A 1 129 ? 5.004 -8.777 11.395 1.00 97.25 129 GLU A CA 1
ATOM 1033 C C . GLU A 1 129 ? 3.665 -8.086 11.164 1.00 97.25 129 GLU A C 1
ATOM 1035 O O . GLU A 1 129 ? 2.674 -8.477 11.774 1.00 97.25 129 GLU A O 1
ATOM 1040 N N . ASN A 1 130 ? 3.596 -7.125 10.236 1.00 97.50 130 ASN A N 1
ATOM 1041 C CA . ASN A 1 130 ? 2.361 -6.401 9.953 1.00 97.50 130 ASN A CA 1
ATOM 1042 C C . ASN A 1 130 ? 1.243 -7.362 9.509 1.00 97.50 130 ASN A C 1
ATOM 1044 O O . ASN A 1 130 ? 0.161 -7.313 10.096 1.00 97.50 130 ASN A O 1
ATOM 1048 N N . PRO A 1 131 ? 1.446 -8.272 8.526 1.00 96.44 131 PRO A N 1
ATOM 1049 C CA . PRO A 1 131 ? 0.453 -9.303 8.223 1.00 96.44 131 PRO A CA 1
ATOM 1050 C C . PRO A 1 131 ? 0.076 -10.180 9.425 1.00 96.44 131 PRO A C 1
ATOM 1052 O O . PRO A 1 131 ? -1.085 -10.555 9.538 1.00 96.44 131 PRO A O 1
ATOM 1055 N N . GLY A 1 132 ? 1.023 -10.500 10.312 1.00 97.19 132 GLY A N 1
ATOM 1056 C CA . GLY A 1 132 ? 0.764 -11.246 11.546 1.00 97.19 132 GLY A CA 1
ATOM 1057 C C . GLY A 1 132 ? -0.168 -10.497 12.498 1.00 97.19 132 GLY A C 1
ATOM 1058 O O . GLY A 1 132 ? -1.167 -11.061 12.934 1.00 97.19 132 GLY A O 1
ATOM 1059 N N . ARG A 1 133 ? 0.077 -9.203 12.730 1.00 97.62 133 ARG A N 1
ATOM 1060 C CA . ARG A 1 133 ? -0.785 -8.348 13.564 1.00 97.62 133 ARG A CA 1
ATOM 1061 C C . ARG A 1 133 ? -2.210 -8.248 13.022 1.00 97.62 133 ARG A C 1
ATOM 1063 O O . ARG A 1 133 ? -3.158 -8.228 13.795 1.00 97.62 133 ARG A O 1
ATOM 1070 N N . VAL A 1 134 ? -2.386 -8.281 11.697 1.00 97.44 134 VAL A N 1
ATOM 1071 C CA . VAL A 1 134 ? -3.723 -8.347 11.073 1.00 97.44 134 VAL A CA 1
ATOM 1072 C C . VAL A 1 134 ? -4.474 -9.630 11.444 1.00 97.44 134 VAL A C 1
ATOM 1074 O O . VAL A 1 134 ? -5.697 -9.583 11.580 1.00 97.44 134 VAL A O 1
ATOM 1077 N N . LEU A 1 135 ? -3.775 -10.765 11.567 1.00 96.75 135 LEU A N 1
ATOM 1078 C CA . LEU A 1 135 ? -4.378 -12.055 11.924 1.00 96.75 135 LEU A CA 1
ATOM 1079 C C . LEU A 1 135 ? -4.763 -12.126 13.406 1.00 96.75 135 LEU A C 1
ATOM 1081 O O . LEU A 1 135 ? -5.761 -12.761 13.730 1.00 96.75 135 LEU A O 1
ATOM 1085 N N . GLU A 1 136 ? -3.996 -11.464 14.271 1.00 97.06 136 GLU A N 1
ATOM 1086 C CA . GLU A 1 136 ? -4.222 -11.420 15.724 1.00 97.06 136 GLU A CA 1
ATOM 1087 C C . GLU A 1 136 ? -5.073 -10.208 16.172 1.00 97.06 136 GLU A C 1
ATOM 1089 O O . GLU A 1 136 ? -5.360 -10.058 17.356 1.00 97.06 136 GLU A O 1
ATOM 1094 N N . ASP A 1 137 ? -5.501 -9.353 15.233 1.00 96.62 137 ASP A N 1
ATOM 1095 C CA . ASP A 1 137 ? -6.209 -8.081 15.481 1.00 96.62 137 ASP A CA 1
ATOM 1096 C C . ASP A 1 137 ? -5.456 -7.117 16.422 1.00 96.62 137 ASP A C 1
ATOM 1098 O O . ASP A 1 137 ? -6.040 -6.426 17.260 1.00 96.62 137 ASP A O 1
ATOM 1102 N N . GLU A 1 138 ? -4.133 -7.067 16.277 1.00 96.00 138 GLU A N 1
ATOM 1103 C CA . GLU A 1 138 ? -3.249 -6.167 17.021 1.00 96.00 138 GLU A CA 1
ATOM 1104 C C . GLU A 1 138 ? -3.010 -4.862 16.257 1.00 96.00 138 GLU A C 1
ATOM 1106 O O . GLU A 1 138 ? -3.090 -4.829 15.033 1.00 96.00 138 GLU A O 1
ATOM 1111 N N . GLU A 1 139 ? -2.680 -3.778 16.959 1.00 91.12 139 GLU A N 1
ATOM 1112 C CA . GLU A 1 139 ? -2.355 -2.484 16.345 1.00 91.12 139 GLU A CA 1
ATOM 1113 C C . GLU A 1 139 ? -0.963 -2.492 15.676 1.00 91.12 139 GLU A C 1
ATOM 1115 O O . GLU A 1 139 ? 0.004 -3.052 16.204 1.00 91.12 139 GLU A O 1
ATOM 1120 N N . LEU A 1 140 ? -0.868 -1.870 14.494 1.00 89.62 140 LEU A N 1
ATOM 1121 C CA . LEU A 1 140 ? 0.378 -1.683 13.737 1.00 89.62 140 LEU A CA 1
ATOM 1122 C C . LEU A 1 140 ? 1.253 -0.560 14.313 1.00 89.62 140 LEU A C 1
ATOM 1124 O O . LEU A 1 140 ? 0.709 0.532 14.580 1.00 89.62 140 LEU A O 1
#

pLDDT: mean 93.5, std 6.45, range [64.94, 98.5]

Sequence (140 aa):
TLAESSYVLTEFYTGVSFKECERAVRKFTAARYQPVIAHAERYSCLRRKGALEELIHGGALIQVNFESLLGSVFDPTYRWVKGHLREGNLSFFGTDMHNIGNRSPKIGKAVKALRHLAKLEELEELLWENPGRVLEDEEL

Nearest PDB structures (foldseek):
  2wjd-assembly1_A  TM=9.042E-01  e=2.281E-08  Streptococcus pneumoniae
  3qy7-assembly1_A  TM=8.581E-01  e=8.938E-07  Bacillus subtilis
  1u83-assembly1_A  TM=5.186E-01  e=2.794E+00  Bacillus subtilis
  3qyq-assembly2_B  TM=4.900E-01  e=4.148E+00  Toxoplasma gondii ME49
  4eiv-assembly1_B  TM=3.920E-01  e=7.293E+00  Toxoplasma gondii

Organism: NCBI:txid2840740

Solvent-accessible surface area (backbone atoms only — not comparable to full-atom values): 7754 Å² total; per-residue (Å²): 96,43,76,86,25,51,38,29,80,42,77,75,65,54,83,49,54,54,69,56,53,50,52,48,34,48,52,33,41,73,71,69,28,39,33,28,35,48,45,47,81,62,32,64,50,49,69,45,90,64,42,55,56,56,36,38,77,50,54,35,39,32,24,34,45,39,70,47,60,68,53,53,96,81,33,68,56,26,50,51,53,56,49,37,56,71,70,65,63,58,44,35,67,40,64,83,56,80,44,90,65,96,37,35,66,78,42,71,65,27,56,56,49,44,68,76,68,51,56,72,67,63,47,43,38,32,74,44,49,43,61,46,30,43,61,71,55,49,89,131

Foldseek 3Di:
DPQPALEDEDEDDQADALVVLLVVLLVSVVVVHQYEDEQCLSHPNCLPPCSLVSSVVSRHAYEHELVLCVDDPPDPSNVVCLVCLVVLSHQEYDQCADDCPPSNSPNPVSVVSCVVRDPPVSCCRHYPVSVVCRNVNHDD

Secondary structure (DSSP, 8-state):
--TTSSEEEE---TT--HHHHHHHHHHHHHTT-EEEETTGGG-GGGGSTTHHHHHHHTT-EEEEEGGGGSS-TT-HHHHHHHHHHHTT---EEE-----SSTT----HHHHHHHHHHS-HHHHHIIIIIHHHHHHHT---

Mean predicted aligned error: 3.35 Å